Protein AF-A0A967JG02-F1 (afdb_monomer_lite)

Foldseek 3Di:
DADADDADVCLQVLLVVLVVCVVVVHDDDDDYPDDLVCHCPPYDPCVSNVSNSVSCVVRDDDDDPPPVDPPLCPLVVPQPPDDPDPDPVVVVSVVVSQVVNADDDKDAQAWDADPNDTQGFRIDHVPDTHHDPCSQPVDPDDPVSVPD

Radius of gyration: 21.42 Å; chains: 1; bounding box: 44×33×49 Å

Sequence (148 aa):
DEFFVSDIGDAMILANLLEGLFEAGVTLVATSNTRPDELYAGGLQRDRFLPAIELIKAHTEVLNVDGGEDYRLRFLDRAEIYHHPLDDGAEETLASTFDGVVTGPVARGTEIVVLNRPIPARRAAQGVVWFDFVAVCDGPRSQADYIE

pLDDT: mean 85.28, std 11.46, range [50.94, 96.06]

Structure (mmCIF, N/CA/C/O backbone):
data_AF-A0A967JG02-F1
#
_entry.id   AF-A0A967JG02-F1
#
loop_
_atom_site.group_PDB
_atom_site.id
_atom_site.type_symbol
_atom_site.label_atom_id
_atom_site.label_alt_id
_atom_site.label_comp_id
_atom_site.label_asym_id
_atom_site.label_entity_id
_atom_site.label_seq_id
_atom_site.pdbx_PDB_ins_code
_atom_site.Cartn_x
_atom_site.Cartn_y
_atom_site.Cartn_z
_atom_site.occupancy
_atom_site.B_iso_or_equiv
_atom_site.auth_seq_id
_atom_site.auth_comp_id
_atom_site.auth_asym_id
_atom_site.auth_atom_id
_atom_site.pdbx_PDB_model_num
ATOM 1 N N . ASP A 1 1 ? 2.047 -7.888 -8.357 1.00 69.25 1 ASP A N 1
ATOM 2 C CA . ASP A 1 1 ? 0.977 -6.956 -7.970 1.00 69.25 1 ASP A CA 1
ATOM 3 C C . ASP A 1 1 ? 1.661 -5.685 -7.495 1.00 69.25 1 ASP A C 1
ATOM 5 O O . ASP A 1 1 ? 2.770 -5.813 -6.992 1.00 69.25 1 ASP A O 1
ATOM 9 N N . GLU A 1 2 ? 1.090 -4.511 -7.750 1.00 79.94 2 GLU A N 1
ATOM 10 C CA . GLU A 1 2 ? 1.667 -3.194 -7.412 1.00 79.94 2 GLU A CA 1
ATOM 11 C C . GLU A 1 2 ? 3.099 -2.971 -7.929 1.00 79.94 2 GLU A C 1
ATOM 13 O O . GLU A 1 2 ? 4.068 -2.827 -7.190 1.00 79.94 2 GLU A O 1
ATOM 18 N N . PHE A 1 3 ? 3.243 -2.935 -9.249 1.00 84.88 3 PHE A N 1
ATOM 19 C CA . PHE A 1 3 ? 4.505 -2.664 -9.921 1.00 84.88 3 PHE A CA 1
ATOM 20 C C . PHE A 1 3 ? 4.973 -1.232 -9.637 1.00 84.88 3 PHE A C 1
ATOM 22 O O . PHE A 1 3 ? 4.473 -0.265 -10.221 1.00 84.88 3 PHE A O 1
ATOM 29 N N . PHE A 1 4 ? 5.944 -1.115 -8.737 1.00 85.50 4 PHE A N 1
ATOM 30 C CA . PHE A 1 4 ? 6.513 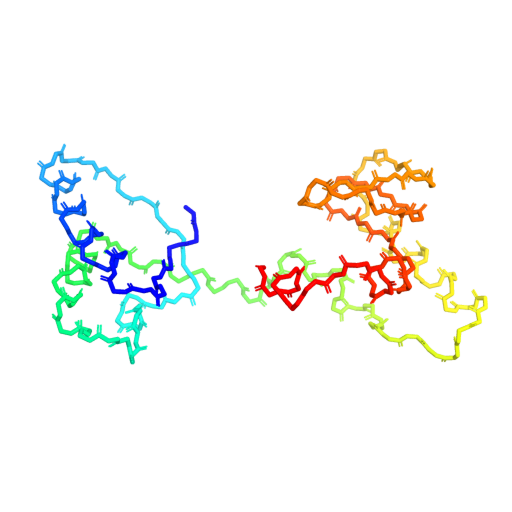0.133 -8.252 1.00 85.50 4 PHE A CA 1
ATOM 31 C C . PHE A 1 4 ? 8.028 -0.018 -8.078 1.00 85.50 4 PHE A C 1
ATOM 33 O O . PHE A 1 4 ? 8.516 -1.098 -7.756 1.00 85.50 4 PHE A O 1
ATOM 40 N N . VAL A 1 5 ? 8.776 1.061 -8.324 1.00 83.81 5 VAL A N 1
ATOM 41 C CA . VAL A 1 5 ? 10.244 1.080 -8.238 1.00 83.81 5 VAL A CA 1
ATOM 42 C C . VAL A 1 5 ? 10.666 2.323 -7.463 1.00 83.81 5 VAL A C 1
ATOM 44 O O . VAL A 1 5 ? 10.423 3.443 -7.923 1.00 83.81 5 VAL A O 1
ATOM 47 N N . SER A 1 6 ? 11.295 2.130 -6.302 1.00 81.44 6 SER A N 1
ATOM 48 C CA . SER A 1 6 ? 11.706 3.205 -5.385 1.00 81.44 6 SER A CA 1
ATOM 49 C C . SER A 1 6 ? 13.218 3.378 -5.258 1.00 81.44 6 SER A C 1
ATOM 51 O O . SER A 1 6 ? 13.665 4.482 -4.938 1.00 81.44 6 SER A O 1
ATOM 53 N N . ASP A 1 7 ? 14.019 2.349 -5.551 1.00 83.19 7 ASP A N 1
ATOM 54 C CA . ASP A 1 7 ? 15.478 2.418 -5.463 1.00 83.19 7 ASP A CA 1
ATOM 55 C C . ASP A 1 7 ? 16.218 1.941 -6.725 1.00 83.19 7 ASP A C 1
ATOM 57 O O . ASP A 1 7 ? 15.660 1.361 -7.657 1.00 83.19 7 ASP A O 1
ATOM 61 N N . ILE A 1 8 ? 17.508 2.284 -6.777 1.00 75.69 8 ILE A N 1
ATOM 62 C CA . ILE A 1 8 ? 18.374 2.053 -7.939 1.00 75.69 8 ILE A CA 1
ATOM 63 C C . ILE A 1 8 ? 18.764 0.577 -8.112 1.00 75.69 8 ILE A C 1
ATOM 65 O O . ILE A 1 8 ? 19.008 0.136 -9.235 1.00 75.69 8 ILE A O 1
ATOM 69 N N . GLY A 1 9 ? 18.855 -0.181 -7.017 1.00 77.56 9 GLY A N 1
ATOM 70 C CA . GLY A 1 9 ? 19.168 -1.606 -7.049 1.00 77.56 9 GLY A CA 1
ATOM 71 C C . GLY A 1 9 ? 18.028 -2.387 -7.687 1.00 77.56 9 GLY A C 1
ATOM 72 O O . GLY A 1 9 ? 18.263 -3.148 -8.630 1.00 77.56 9 GLY A O 1
ATOM 73 N N . ASP A 1 10 ? 16.802 -2.100 -7.253 1.00 75.50 10 ASP A N 1
ATOM 74 C CA . ASP A 1 10 ? 15.576 -2.650 -7.828 1.00 75.50 10 ASP A CA 1
ATOM 75 C C . ASP A 1 10 ? 15.484 -2.345 -9.321 1.00 75.50 10 ASP A C 1
ATOM 77 O O . ASP A 1 10 ? 15.312 -3.251 -10.137 1.00 75.50 10 ASP A O 1
ATOM 81 N N . ALA A 1 11 ? 15.708 -1.085 -9.703 1.00 76.31 11 ALA A N 1
ATOM 82 C CA . ALA A 1 11 ? 15.690 -0.655 -11.096 1.00 76.31 11 ALA A CA 1
ATOM 83 C C . ALA A 1 11 ? 16.651 -1.470 -11.987 1.00 76.31 11 ALA A C 1
ATOM 85 O O . ALA A 1 11 ? 16.298 -1.865 -13.101 1.00 76.31 11 ALA A O 1
ATOM 86 N N . MET A 1 12 ? 17.865 -1.748 -11.499 1.00 78.12 12 MET A N 1
ATOM 87 C CA . MET A 1 12 ? 18.872 -2.4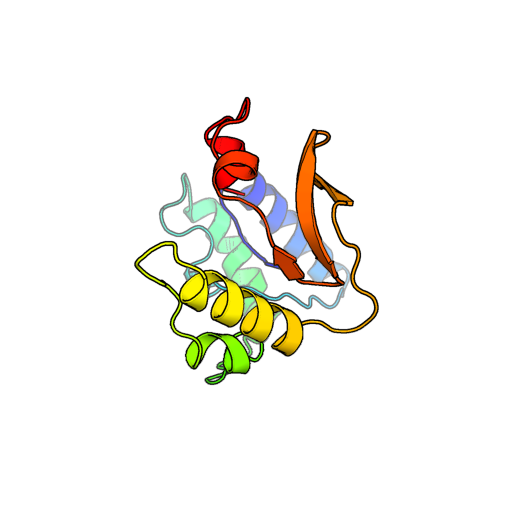98 -12.256 1.00 78.12 12 MET A CA 1
ATOM 88 C C . MET A 1 12 ? 18.556 -3.995 -12.363 1.00 78.12 12 MET A C 1
ATOM 90 O O . MET A 1 12 ? 18.810 -4.596 -13.407 1.00 78.12 12 MET A O 1
ATOM 94 N N . ILE A 1 13 ? 18.014 -4.610 -11.309 1.00 86.31 13 ILE A N 1
ATOM 95 C CA . ILE A 1 13 ? 17.616 -6.028 -11.329 1.00 86.31 13 ILE A CA 1
ATOM 96 C C . ILE A 1 13 ? 16.425 -6.227 -12.267 1.00 86.31 13 ILE A C 1
ATOM 98 O O . ILE A 1 13 ? 16.388 -7.181 -13.047 1.00 86.31 13 ILE A O 1
ATOM 102 N N . LEU A 1 14 ? 15.471 -5.304 -12.210 1.00 86.00 14 LEU A N 1
ATOM 103 C CA . LEU A 1 14 ? 14.204 -5.394 -12.913 1.00 86.00 14 LEU A CA 1
ATOM 104 C C . LEU A 1 14 ? 14.378 -5.360 -14.438 1.00 86.00 14 LEU A C 1
ATOM 106 O O . LEU A 1 14 ? 13.692 -6.102 -15.133 1.00 86.00 14 LEU A O 1
ATOM 110 N N . ALA A 1 15 ? 15.337 -4.587 -14.958 1.00 83.94 15 ALA A N 1
ATOM 111 C CA . ALA A 1 15 ? 15.657 -4.574 -16.389 1.00 83.94 15 ALA A CA 1
ATOM 112 C C . ALA A 1 15 ? 16.046 -5.970 -16.911 1.00 83.94 15 ALA A C 1
ATOM 114 O O . ALA A 1 15 ? 15.427 -6.478 -17.844 1.00 83.94 15 ALA A O 1
ATOM 115 N N . ASN A 1 16 ? 17.020 -6.611 -16.257 1.00 88.00 16 ASN A N 1
ATOM 116 C CA . ASN A 1 16 ? 17.515 -7.935 -16.649 1.00 88.00 16 ASN A CA 1
ATOM 117 C C . ASN A 1 16 ? 16.451 -9.022 -16.450 1.00 88.00 16 ASN A C 1
ATOM 119 O O . ASN A 1 16 ? 16.365 -9.972 -17.225 1.00 88.00 16 ASN A O 1
ATOM 123 N N . LEU A 1 17 ? 15.639 -8.894 -15.397 1.00 91.38 17 LEU A N 1
ATOM 124 C CA . LEU A 1 17 ? 14.535 -9.813 -15.144 1.00 91.38 17 LEU A CA 1
ATOM 125 C C . LEU A 1 17 ? 13.498 -9.744 -16.269 1.00 91.38 17 LEU A C 1
ATOM 127 O O . LEU A 1 17 ? 13.106 -10.780 -16.793 1.00 91.38 17 LEU A O 1
ATOM 131 N N . LEU A 1 18 ? 13.060 -8.539 -16.638 1.00 92.31 18 LEU A N 1
ATOM 132 C CA . LEU A 1 18 ? 12.070 -8.342 -17.695 1.00 92.31 18 LEU A CA 1
ATOM 133 C C . LEU A 1 18 ? 12.574 -8.861 -19.039 1.00 92.31 18 LEU A C 1
ATOM 135 O O . LEU A 1 18 ? 11.837 -9.568 -19.720 1.00 92.31 18 LEU A O 1
ATOM 139 N N . GLU A 1 19 ? 13.828 -8.570 -19.384 1.00 90.69 19 GLU A N 1
ATOM 140 C CA . GLU A 1 19 ? 14.470 -9.101 -20.588 1.00 90.69 19 GLU A CA 1
ATOM 141 C C . GLU A 1 19 ? 14.403 -10.634 -20.612 1.00 90.69 19 GLU A C 1
ATOM 143 O O . GLU A 1 19 ? 13.810 -11.207 -21.524 1.00 90.69 19 GLU A O 1
ATOM 148 N N . GLY A 1 20 ? 14.883 -11.301 -19.556 1.00 93.69 20 GLY A N 1
ATOM 149 C CA . GLY A 1 20 ? 14.864 -12.763 -19.478 1.00 93.69 20 GLY A CA 1
ATOM 150 C C . GLY A 1 20 ? 13.454 -13.370 -19.487 1.00 93.69 20 GLY A C 1
ATOM 151 O O . GLY A 1 20 ? 13.241 -14.437 -20.062 1.00 93.69 20 GLY A O 1
ATOM 152 N N . LEU A 1 21 ? 12.468 -12.698 -18.883 1.00 94.31 21 LEU A N 1
ATOM 153 C CA . LEU A 1 21 ? 11.069 -13.139 -18.911 1.00 94.31 21 LEU A CA 1
ATOM 154 C C . LEU A 1 21 ? 10.483 -13.061 -20.325 1.00 94.31 21 LEU A C 1
ATOM 156 O O . LEU A 1 21 ? 9.842 -14.015 -20.774 1.00 94.31 21 LEU A O 1
ATOM 160 N N . PHE A 1 22 ? 10.714 -11.955 -21.035 1.00 93.50 22 PHE A N 1
ATOM 161 C CA . PHE A 1 22 ? 10.219 -11.781 -22.398 1.00 93.50 22 PHE A CA 1
ATOM 162 C C . PHE A 1 22 ? 10.935 -12.703 -23.389 1.00 93.50 22 PHE A C 1
ATOM 164 O O . PHE A 1 22 ? 10.270 -13.310 -24.230 1.00 93.50 22 PHE A O 1
ATOM 171 N N . GLU A 1 23 ? 12.248 -12.904 -23.245 1.00 93.44 23 GLU A N 1
ATOM 172 C CA . GLU A 1 23 ? 13.011 -13.891 -24.023 1.00 93.44 23 GLU A CA 1
ATOM 173 C C . GLU A 1 23 ? 12.491 -15.320 -23.820 1.00 93.44 23 GLU A C 1
ATOM 175 O O . GLU A 1 23 ? 12.416 -16.103 -24.769 1.00 93.44 23 GLU A O 1
ATOM 180 N N . ALA A 1 24 ? 12.076 -15.658 -22.598 1.00 95.62 24 ALA A N 1
ATOM 181 C CA . ALA A 1 24 ? 11.486 -16.954 -22.274 1.00 95.62 24 ALA A CA 1
ATOM 182 C C . ALA A 1 24 ? 10.014 -17.098 -22.718 1.00 95.62 24 ALA A C 1
ATOM 184 O O . ALA A 1 24 ? 9.413 -18.153 -22.502 1.00 95.62 24 ALA A O 1
ATOM 185 N N . GLY A 1 25 ? 9.414 -16.068 -23.329 1.00 93.62 25 GLY A N 1
ATOM 186 C CA . GLY A 1 25 ? 8.015 -16.076 -23.763 1.00 93.62 25 GLY A CA 1
ATOM 187 C C . GLY A 1 25 ? 7.006 -16.036 -22.610 1.00 93.62 25 GLY A C 1
ATOM 188 O O . GLY A 1 25 ? 5.864 -16.472 -22.771 1.00 93.62 25 GLY A O 1
ATOM 189 N N . VAL A 1 26 ? 7.411 -15.545 -21.435 1.00 95.69 26 VAL A N 1
ATOM 190 C CA . VAL A 1 26 ? 6.529 -15.420 -20.270 1.00 95.69 26 VAL A CA 1
ATOM 191 C C . VAL A 1 26 ? 5.537 -14.278 -20.485 1.00 95.69 26 VAL A C 1
ATOM 193 O O . VAL A 1 26 ? 5.900 -13.177 -20.893 1.00 95.69 26 VAL A O 1
ATOM 196 N N . THR A 1 27 ? 4.264 -14.527 -20.173 1.00 93.06 27 THR A N 1
ATOM 197 C CA . THR A 1 27 ? 3.232 -13.483 -20.168 1.00 93.06 27 THR A CA 1
ATOM 198 C C . THR A 1 27 ? 3.302 -12.686 -18.869 1.00 93.06 27 THR A C 1
ATOM 200 O O . THR A 1 27 ? 3.115 -13.243 -17.788 1.00 93.06 27 THR A O 1
ATOM 203 N N . LEU A 1 28 ? 3.541 -11.380 -18.979 1.00 91.44 28 LEU A N 1
ATOM 204 C CA . LEU A 1 28 ? 3.526 -10.459 -17.848 1.00 91.44 28 LEU A CA 1
ATOM 205 C C . LEU A 1 28 ? 2.132 -9.843 -17.684 1.00 91.44 28 LEU A C 1
ATOM 207 O O . LEU A 1 28 ? 1.612 -9.219 -18.604 1.00 91.44 28 LEU A O 1
ATOM 211 N N . VAL A 1 29 ? 1.561 -9.973 -16.487 1.00 92.81 29 VAL A N 1
ATOM 212 C CA . VAL A 1 29 ? 0.384 -9.213 -16.052 1.00 92.81 29 VAL A CA 1
ATOM 213 C C . VAL A 1 29 ? 0.763 -8.469 -14.781 1.00 92.81 29 VAL A C 1
ATOM 215 O O . VAL A 1 29 ? 1.188 -9.084 -13.802 1.00 92.81 29 VAL A O 1
ATOM 218 N N . ALA A 1 30 ? 0.630 -7.146 -14.803 1.00 90.69 30 ALA A N 1
ATOM 219 C CA . ALA A 1 30 ? 0.986 -6.282 -13.690 1.00 90.69 30 ALA A CA 1
ATOM 220 C C . ALA A 1 30 ? -0.053 -5.173 -13.509 1.00 90.69 30 ALA A C 1
ATOM 222 O O . ALA A 1 30 ? -0.642 -4.683 -14.469 1.00 90.69 30 ALA A O 1
ATOM 223 N N . THR A 1 31 ? -0.250 -4.780 -12.260 1.00 89.94 31 THR A N 1
ATOM 224 C CA . THR A 1 31 ? -1.034 -3.619 -11.834 1.00 89.94 31 THR A CA 1
ATOM 225 C C . THR A 1 31 ? -0.050 -2.539 -11.393 1.00 89.94 31 THR A C 1
ATOM 227 O O . THR A 1 31 ? 0.993 -2.858 -10.829 1.00 89.94 31 THR A O 1
ATOM 230 N N . SER A 1 32 ? -0.329 -1.267 -11.662 1.00 89.56 32 SER A N 1
ATOM 231 C CA . SER A 1 32 ? 0.493 -0.156 -11.174 1.00 89.56 32 SER A CA 1
ATOM 232 C C . SER A 1 32 ? -0.357 1.095 -11.022 1.00 89.56 32 SER A C 1
ATOM 234 O O . SER A 1 32 ? -1.240 1.347 -11.838 1.00 89.56 32 SER A O 1
ATOM 236 N N . ASN A 1 33 ? -0.041 1.897 -10.007 1.00 87.25 33 ASN A N 1
ATOM 237 C CA . ASN A 1 33 ? -0.597 3.239 -9.830 1.00 87.25 33 ASN A CA 1
ATOM 238 C C . ASN A 1 33 ? 0.208 4.304 -10.594 1.00 87.25 33 ASN A C 1
ATOM 240 O O . ASN A 1 33 ? -0.094 5.492 -10.516 1.00 87.25 33 ASN A O 1
ATOM 244 N N . THR A 1 34 ? 1.266 3.903 -11.301 1.00 88.56 34 THR A N 1
ATOM 245 C CA . THR A 1 34 ? 2.180 4.801 -12.002 1.00 88.56 34 THR A CA 1
ATOM 246 C C . THR A 1 34 ? 2.271 4.397 -13.465 1.00 88.56 34 THR A C 1
ATOM 248 O O . THR A 1 34 ? 2.384 3.220 -13.807 1.00 88.56 34 THR A O 1
ATOM 251 N N . ARG A 1 35 ? 2.233 5.386 -14.360 1.00 90.56 35 ARG A N 1
ATOM 252 C CA . ARG A 1 35 ? 2.418 5.132 -15.792 1.00 90.56 35 ARG A CA 1
ATOM 253 C C . ARG A 1 35 ? 3.834 4.607 -16.047 1.00 90.56 35 ARG A C 1
ATOM 255 O O . ARG A 1 35 ? 4.757 5.068 -15.380 1.00 90.56 35 ARG A O 1
ATOM 262 N N . PRO A 1 36 ? 4.058 3.744 -17.057 1.00 91.88 36 PRO A N 1
ATOM 263 C CA . PRO A 1 36 ? 5.395 3.225 -17.348 1.00 91.88 36 PRO A CA 1
ATOM 264 C C . PRO A 1 36 ? 6.476 4.308 -17.484 1.00 91.88 36 PRO A C 1
ATOM 266 O O . PRO A 1 36 ? 7.544 4.186 -16.893 1.00 91.88 36 PRO A O 1
ATOM 269 N N . ASP A 1 37 ? 6.179 5.411 -18.182 1.00 92.19 37 ASP A N 1
ATOM 270 C CA . ASP A 1 37 ? 7.125 6.524 -18.370 1.00 92.19 37 ASP A CA 1
ATOM 271 C C . ASP A 1 37 ? 7.449 7.289 -17.068 1.00 92.19 37 ASP A C 1
ATOM 273 O O . ASP A 1 37 ? 8.461 7.989 -16.989 1.00 92.19 37 ASP A O 1
ATOM 277 N N . GLU A 1 38 ? 6.608 7.154 -16.042 1.00 91.94 38 GLU A N 1
ATOM 278 C CA . GLU A 1 38 ? 6.741 7.808 -14.735 1.00 91.94 38 GLU A CA 1
ATOM 279 C C . GLU A 1 38 ? 7.353 6.883 -13.671 1.00 91.94 38 GLU A C 1
ATOM 281 O O . GLU A 1 38 ? 7.766 7.354 -12.610 1.00 91.94 38 GLU A O 1
ATOM 286 N N . LEU A 1 39 ? 7.487 5.581 -13.952 1.00 90.38 39 LEU A N 1
ATOM 287 C CA . LEU A 1 39 ? 8.133 4.631 -13.045 1.00 90.38 39 LEU A CA 1
ATOM 288 C C . LEU A 1 39 ? 9.550 5.096 -12.735 1.00 90.38 39 LEU A C 1
ATOM 290 O O . LEU A 1 39 ? 10.313 5.303 -13.672 1.00 90.38 39 LEU A O 1
ATOM 294 N N . TYR A 1 40 ? 9.914 5.229 -11.455 1.00 90.19 40 TYR A N 1
ATOM 295 C CA . TYR A 1 40 ? 11.223 5.705 -10.981 1.00 90.19 40 TYR A CA 1
ATOM 296 C C . TYR A 1 40 ? 11.589 7.146 -11.413 1.00 90.19 40 TYR A C 1
ATOM 298 O O . TYR A 1 40 ? 12.766 7.488 -11.596 1.00 90.19 40 TYR A O 1
ATOM 306 N N . ALA A 1 41 ? 10.593 8.001 -11.676 1.00 89.31 41 ALA A N 1
ATOM 307 C CA . ALA A 1 41 ? 10.825 9.398 -12.042 1.00 89.31 41 ALA A CA 1
ATOM 308 C C . ALA A 1 41 ? 11.640 10.134 -10.961 1.00 89.31 41 ALA A C 1
ATOM 310 O O . ALA A 1 41 ? 11.389 9.993 -9.769 1.00 89.31 41 ALA A O 1
ATOM 311 N N . GLY A 1 42 ? 12.653 10.903 -11.378 1.00 86.50 42 GLY A N 1
ATOM 312 C CA . GLY A 1 42 ? 13.563 11.599 -10.454 1.00 86.50 42 GLY A CA 1
ATOM 313 C C . GLY A 1 42 ? 14.527 10.691 -9.674 1.00 86.50 42 GLY A C 1
ATOM 314 O O . GLY A 1 42 ? 15.324 11.197 -8.887 1.00 86.50 42 GLY A O 1
ATOM 315 N N . GLY A 1 43 ? 14.487 9.375 -9.905 1.00 85.94 43 GLY A N 1
ATOM 316 C CA . GLY A 1 43 ? 15.372 8.408 -9.269 1.00 85.94 43 GLY A CA 1
ATOM 317 C C . GLY A 1 43 ? 16.846 8.584 -9.647 1.00 85.94 43 GLY A C 1
ATOM 318 O O . GLY A 1 43 ? 17.199 9.070 -10.729 1.00 85.94 43 GLY A O 1
ATOM 319 N N . LEU A 1 44 ? 17.732 8.168 -8.742 1.00 89.19 44 LEU A N 1
ATOM 320 C CA . LEU A 1 44 ? 19.177 8.221 -8.945 1.00 89.19 44 LEU A CA 1
ATOM 321 C C . LEU A 1 44 ? 19.572 7.351 -10.152 1.00 89.19 44 LEU A C 1
ATOM 323 O O . LEU A 1 44 ? 19.226 6.180 -10.217 1.00 89.19 44 LEU A O 1
ATOM 327 N N . GLN A 1 45 ? 20.319 7.913 -11.109 1.00 87.81 45 GLN A N 1
ATOM 328 C CA . GLN A 1 45 ? 20.721 7.226 -12.353 1.00 87.81 45 GLN A CA 1
ATOM 329 C C . GLN A 1 45 ? 19.549 6.619 -13.152 1.00 87.81 45 GLN A C 1
ATOM 331 O O . GLN A 1 45 ? 19.709 5.572 -13.781 1.00 87.81 45 GLN A O 1
ATOM 336 N N . ARG A 1 46 ? 18.394 7.299 -13.178 1.00 89.44 46 ARG A N 1
ATOM 337 C CA . ARG A 1 46 ? 17.208 6.939 -13.979 1.00 89.44 46 ARG A CA 1
ATOM 338 C C . ARG A 1 46 ? 17.517 6.467 -15.404 1.00 89.44 46 ARG A C 1
ATOM 340 O O . ARG A 1 46 ? 16.849 5.559 -15.883 1.00 89.44 46 ARG A O 1
ATOM 347 N N . ASP A 1 47 ? 18.526 7.030 -16.062 1.00 89.38 47 ASP A N 1
ATOM 348 C CA . ASP A 1 47 ? 18.926 6.636 -17.420 1.00 89.38 47 ASP A CA 1
ATOM 349 C C . ASP A 1 47 ? 19.207 5.132 -17.556 1.00 89.38 47 ASP A C 1
ATOM 351 O O . ASP A 1 47 ? 18.948 4.542 -18.601 1.00 89.38 47 ASP A O 1
ATOM 355 N N . ARG A 1 48 ? 19.682 4.484 -16.484 1.00 86.69 48 ARG A N 1
ATOM 356 C CA . ARG A 1 48 ? 19.908 3.031 -16.443 1.00 86.69 48 ARG A CA 1
ATOM 357 C C . ARG A 1 48 ? 18.621 2.215 -16.376 1.00 86.69 48 ARG A C 1
ATOM 359 O O . ARG A 1 48 ? 18.646 1.035 -16.700 1.00 86.69 48 ARG A O 1
ATOM 366 N N . PHE A 1 49 ? 17.520 2.832 -15.957 1.00 90.00 49 PHE A N 1
ATOM 367 C CA . PHE A 1 49 ? 16.202 2.214 -15.870 1.00 90.00 49 PHE A CA 1
ATOM 368 C C . PHE A 1 49 ? 15.363 2.402 -17.141 1.00 90.00 49 PHE A C 1
ATOM 370 O O . PHE A 1 49 ? 14.433 1.637 -17.383 1.00 90.00 49 PHE A O 1
ATOM 377 N N . LEU A 1 50 ? 15.705 3.376 -17.993 1.00 90.88 50 LEU A N 1
ATOM 378 C CA . LEU A 1 50 ? 15.005 3.606 -19.261 1.00 90.88 50 LEU A CA 1
ATOM 379 C C . LEU A 1 50 ? 14.884 2.345 -20.142 1.00 90.88 50 LEU A C 1
ATOM 381 O O . LEU A 1 50 ? 13.802 2.136 -20.684 1.00 90.88 50 LEU A O 1
ATOM 385 N N . PRO A 1 51 ? 15.896 1.456 -20.247 1.00 90.06 51 PRO A N 1
ATOM 386 C CA . PRO A 1 51 ? 15.745 0.207 -20.995 1.00 90.06 51 PRO A CA 1
ATOM 387 C C . PRO A 1 51 ? 14.621 -0.695 -20.465 1.00 90.06 51 PRO A C 1
ATOM 389 O O . PRO A 1 51 ? 13.895 -1.286 -21.257 1.00 90.06 51 PRO A O 1
ATOM 392 N N . ALA A 1 52 ? 14.427 -0.763 -19.143 1.00 91.00 52 ALA A N 1
ATOM 393 C CA . ALA A 1 52 ? 13.335 -1.532 -18.545 1.00 91.00 52 ALA A CA 1
ATOM 394 C C . ALA A 1 52 ? 11.965 -0.945 -18.910 1.00 91.00 52 ALA A C 1
ATOM 396 O O . ALA A 1 52 ? 11.044 -1.686 -19.240 1.00 91.00 52 ALA A O 1
ATOM 397 N N . ILE A 1 53 ? 11.841 0.387 -18.895 1.00 92.94 53 ILE A N 1
ATOM 398 C CA . ILE A 1 53 ? 10.618 1.088 -19.314 1.00 92.94 53 ILE A CA 1
ATOM 399 C C . ILE A 1 53 ? 10.297 0.779 -20.780 1.00 92.94 53 ILE A 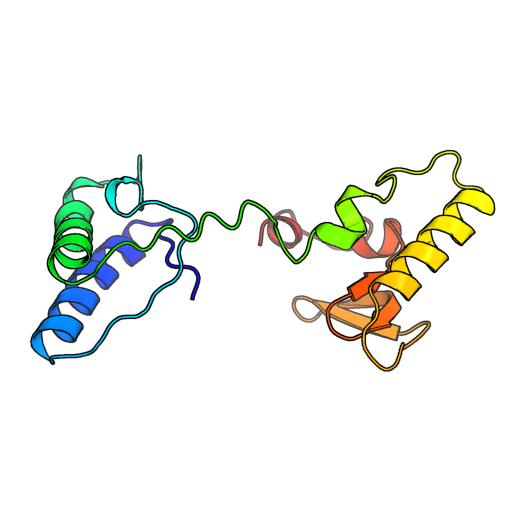C 1
ATOM 401 O O . ILE A 1 53 ? 9.147 0.490 -21.111 1.00 92.94 53 ILE A O 1
ATOM 405 N N . GLU A 1 54 ? 11.306 0.785 -21.650 1.00 93.00 54 GLU A N 1
ATOM 406 C CA . GLU A 1 54 ? 11.120 0.458 -23.064 1.00 93.00 54 GLU A CA 1
ATOM 407 C C . GLU A 1 54 ? 10.731 -1.011 -23.273 1.00 93.00 54 GLU A C 1
ATOM 409 O O . GLU A 1 54 ? 9.832 -1.282 -24.066 1.00 93.00 54 GLU A O 1
ATOM 414 N N . LEU A 1 55 ? 11.303 -1.950 -22.511 1.00 92.44 55 LEU A N 1
ATOM 415 C CA . LEU A 1 55 ? 10.876 -3.355 -22.526 1.00 92.44 55 LEU A CA 1
ATOM 416 C C . LEU A 1 55 ? 9.408 -3.507 -22.108 1.00 92.44 55 LEU A C 1
ATOM 418 O O . LEU A 1 55 ? 8.643 -4.195 -22.783 1.00 92.44 55 LEU A O 1
ATOM 422 N N . ILE A 1 56 ? 8.984 -2.829 -21.036 1.00 93.44 56 ILE A N 1
ATOM 423 C CA . ILE A 1 56 ? 7.580 -2.836 -20.597 1.00 93.44 56 ILE A CA 1
ATOM 424 C C . ILE A 1 56 ? 6.681 -2.326 -21.724 1.00 93.44 56 ILE A C 1
ATOM 426 O O . ILE A 1 56 ? 5.716 -2.992 -22.086 1.00 93.44 56 ILE A O 1
ATOM 430 N N . LYS A 1 57 ? 7.002 -1.176 -22.321 1.00 93.62 57 LYS A N 1
ATOM 431 C CA . LYS A 1 57 ? 6.193 -0.569 -23.391 1.00 93.62 57 LYS A CA 1
ATOM 432 C C . LYS A 1 57 ? 6.174 -1.395 -24.676 1.00 93.62 57 LYS A C 1
ATOM 434 O O . LYS A 1 57 ? 5.176 -1.375 -25.386 1.00 93.62 57 LYS A O 1
ATOM 439 N N . ALA A 1 58 ? 7.258 -2.105 -24.981 1.00 94.00 58 ALA A N 1
ATOM 440 C CA . ALA A 1 58 ? 7.350 -2.952 -26.165 1.00 94.00 58 ALA A CA 1
ATOM 441 C C . ALA A 1 58 ? 6.543 -4.252 -26.031 1.00 94.00 58 ALA A C 1
ATOM 443 O O . ALA A 1 58 ? 6.010 -4.743 -27.025 1.00 94.00 58 ALA A O 1
ATOM 444 N N . HIS A 1 59 ? 6.460 -4.811 -24.820 1.00 94.12 59 HIS A N 1
ATOM 445 C CA . HIS A 1 59 ? 5.902 -6.146 -24.590 1.00 94.12 59 HIS A CA 1
ATOM 446 C C . HIS A 1 59 ? 4.565 -6.158 -23.838 1.00 94.12 59 HIS A C 1
ATOM 448 O O . HIS A 1 59 ? 3.975 -7.227 -23.679 1.00 94.12 59 HIS A O 1
ATOM 454 N N . THR A 1 60 ? 4.067 -5.005 -23.384 1.00 93.81 60 THR A N 1
ATOM 455 C CA . THR A 1 60 ? 2.798 -4.905 -22.650 1.00 93.81 60 THR A CA 1
ATOM 456 C C . THR A 1 60 ? 1.851 -3.883 -23.269 1.00 93.81 60 THR A C 1
ATOM 458 O O . THR A 1 60 ? 2.266 -2.904 -23.887 1.00 93.81 60 THR A O 1
ATOM 461 N N . GLU A 1 61 ? 0.553 -4.110 -23.076 1.00 94.12 61 GLU A N 1
ATOM 462 C CA . GLU A 1 61 ? -0.497 -3.140 -23.370 1.00 94.12 61 GLU A CA 1
ATOM 463 C C . GLU A 1 61 ? -0.926 -2.443 -22.073 1.00 94.12 61 GLU A C 1
ATOM 465 O O . GLU A 1 61 ? -1.290 -3.096 -21.092 1.00 94.12 61 GLU A O 1
ATOM 470 N N . VAL A 1 62 ? -0.888 -1.108 -22.059 1.00 90.94 62 VAL A N 1
ATOM 471 C CA . VAL A 1 62 ? -1.316 -0.321 -20.896 1.00 90.94 62 VAL A CA 1
ATOM 472 C C . VAL A 1 62 ? -2.830 -0.169 -20.921 1.00 90.94 62 VAL A C 1
ATOM 474 O O . VAL A 1 62 ? -3.377 0.639 -21.672 1.00 90.94 62 VAL A O 1
ATOM 477 N N . LEU A 1 63 ? -3.504 -0.918 -20.055 1.00 89.94 63 LEU A N 1
ATOM 478 C CA . LEU A 1 63 ? -4.931 -0.770 -19.806 1.00 89.94 63 LEU A CA 1
ATOM 479 C C . LEU A 1 63 ? -5.139 0.185 -18.633 1.00 89.94 63 LEU A C 1
ATOM 481 O O . LEU A 1 63 ? -4.836 -0.148 -17.488 1.00 89.94 63 LEU A O 1
ATOM 485 N N . ASN A 1 64 ? -5.654 1.383 -18.920 1.00 85.25 64 ASN A N 1
ATOM 486 C CA . ASN A 1 64 ? -6.037 2.306 -17.860 1.00 85.25 64 ASN A CA 1
ATOM 487 C C . ASN A 1 64 ? -7.310 1.792 -17.184 1.00 85.25 64 ASN A C 1
ATOM 489 O O . ASN A 1 64 ? -8.386 1.784 -17.787 1.00 85.25 64 ASN A O 1
ATOM 493 N N . VAL A 1 65 ? -7.183 1.379 -15.929 1.00 76.00 65 VAL A N 1
ATOM 494 C CA . VAL A 1 65 ? -8.321 1.042 -15.079 1.00 76.00 65 VAL A CA 1
ATOM 495 C C . VAL A 1 65 ? -8.817 2.349 -14.464 1.00 76.00 65 VAL A C 1
ATOM 497 O O . VAL A 1 65 ? -8.646 2.595 -13.275 1.00 76.00 65 VAL A O 1
ATOM 500 N N . ASP A 1 66 ? -9.404 3.216 -15.296 1.00 64.44 66 ASP A N 1
ATOM 501 C CA . ASP A 1 66 ? -10.125 4.406 -14.834 1.00 64.44 66 ASP A CA 1
ATOM 502 C C . ASP A 1 66 ? -11.471 3.948 -14.259 1.00 64.44 66 ASP A C 1
ATOM 504 O O . ASP A 1 66 ? -12.543 4.060 -14.860 1.00 64.44 66 ASP A O 1
ATOM 508 N N . GLY A 1 67 ? -11.388 3.286 -13.108 1.00 54.72 67 GLY A N 1
ATOM 509 C CA . GLY A 1 67 ? -12.529 3.013 -12.264 1.00 54.72 67 GLY A CA 1
ATOM 510 C C . GLY A 1 67 ? -12.939 4.328 -11.631 1.00 54.72 67 GLY A C 1
ATOM 511 O O . GLY A 1 67 ? -12.617 4.565 -10.475 1.00 54.72 67 GLY A O 1
ATOM 512 N N . GLY A 1 68 ? -13.660 5.176 -12.373 1.00 59.00 68 GLY A N 1
ATOM 513 C CA . GLY A 1 68 ? -14.252 6.409 -11.837 1.00 59.00 68 GLY A CA 1
ATOM 514 C C . GLY A 1 68 ? -15.114 6.181 -10.583 1.00 59.00 68 GLY A C 1
ATOM 515 O O . GLY A 1 68 ? -15.476 7.137 -9.905 1.00 59.00 68 GLY A O 1
ATOM 516 N N . GLU A 1 69 ? -15.415 4.920 -10.258 1.00 51.97 69 GLU A N 1
ATOM 517 C CA . GLU A 1 69 ? -15.839 4.474 -8.939 1.00 51.97 69 GLU A CA 1
ATOM 518 C C . GLU A 1 69 ? -14.762 3.591 -8.294 1.00 51.97 69 GLU A C 1
ATOM 520 O O . GLU A 1 69 ? -14.536 2.450 -8.710 1.00 51.97 69 GLU A O 1
ATOM 525 N N . ASP A 1 70 ? -14.145 4.084 -7.222 1.00 56.28 70 ASP A N 1
ATOM 526 C CA . ASP A 1 70 ? -13.431 3.217 -6.295 1.00 56.28 70 ASP A CA 1
ATOM 527 C C . ASP A 1 70 ? -14.472 2.372 -5.539 1.00 56.28 70 ASP A C 1
ATOM 529 O O . ASP A 1 70 ? -15.240 2.850 -4.698 1.00 56.28 70 ASP A O 1
ATOM 533 N N . TYR A 1 71 ? -14.531 1.082 -5.869 1.00 53.44 71 TYR A N 1
ATOM 534 C CA . TYR A 1 71 ? -15.466 0.140 -5.256 1.00 53.44 71 TYR A CA 1
ATOM 535 C C . TYR A 1 71 ? -15.230 -0.050 -3.749 1.00 53.44 71 TYR A C 1
ATOM 537 O O . TYR A 1 71 ? -16.145 -0.507 -3.064 1.00 53.44 71 TYR A O 1
ATOM 545 N N . ARG A 1 72 ? -14.054 0.320 -3.215 1.00 55.50 72 ARG A N 1
ATOM 546 C CA . ARG A 1 72 ? -13.809 0.358 -1.763 1.00 55.50 72 ARG A CA 1
ATOM 547 C C . ARG A 1 72 ? -14.505 1.553 -1.110 1.00 55.50 72 ARG A C 1
ATOM 549 O O . ARG A 1 72 ? -14.964 1.448 0.025 1.00 55.50 72 ARG A O 1
ATOM 556 N N . LEU A 1 73 ? -14.604 2.674 -1.825 1.00 50.94 73 LEU A N 1
ATOM 557 C CA . LEU A 1 73 ? -15.080 3.956 -1.303 1.00 50.94 73 LEU A CA 1
ATOM 558 C C . LEU A 1 73 ? -16.591 4.157 -1.404 1.00 50.94 73 LEU A C 1
ATOM 560 O O . LEU A 1 73 ? -17.115 5.014 -0.707 1.00 50.94 73 LEU A O 1
ATOM 564 N N . ARG A 1 74 ? -17.346 3.350 -2.160 1.00 54.53 74 ARG A N 1
ATOM 565 C CA . ARG A 1 74 ? -18.805 3.560 -2.306 1.00 54.53 74 ARG A CA 1
ATOM 566 C C . ARG A 1 74 ? -19.592 3.638 -0.988 1.00 54.53 74 ARG A C 1
ATOM 568 O O . ARG A 1 74 ? -20.655 4.260 -0.963 1.00 54.53 74 ARG A O 1
ATOM 575 N N . PHE A 1 75 ? -19.100 3.016 0.085 1.00 52.41 75 PHE A N 1
ATOM 576 C CA . PHE A 1 75 ? -19.704 3.125 1.417 1.00 52.41 75 PHE A CA 1
ATOM 577 C C . PHE A 1 75 ? -19.094 4.261 2.260 1.00 52.41 75 PHE A C 1
ATOM 579 O O . PHE A 1 75 ? -19.822 4.936 2.984 1.00 52.41 75 PHE A O 1
ATOM 586 N N . LEU A 1 76 ? -17.785 4.513 2.131 1.00 54.34 76 LEU A N 1
ATOM 587 C CA . LEU A 1 76 ? -17.059 5.536 2.897 1.00 54.34 76 LEU A CA 1
ATOM 588 C C . LEU A 1 76 ? -17.242 6.960 2.345 1.00 54.34 76 LEU A C 1
ATOM 590 O O . LEU A 1 76 ? -17.314 7.891 3.135 1.00 54.34 76 LEU A O 1
ATOM 594 N N . ASP A 1 77 ? -17.430 7.140 1.035 1.00 54.03 77 ASP A N 1
ATOM 595 C CA . ASP A 1 77 ? -17.676 8.446 0.392 1.00 54.03 77 ASP A CA 1
ATOM 596 C C . ASP A 1 77 ? -18.968 9.125 0.873 1.00 54.03 77 ASP A C 1
ATOM 598 O O . ASP A 1 77 ? -19.165 10.324 0.678 1.00 54.03 77 ASP A O 1
ATOM 602 N N . ARG A 1 78 ? -19.883 8.360 1.481 1.00 55.44 78 ARG A N 1
ATOM 603 C CA . ARG A 1 78 ? -21.139 8.870 2.055 1.00 55.44 78 ARG A CA 1
ATOM 604 C C . ARG A 1 78 ? -21.101 9.007 3.572 1.00 55.44 78 ARG A C 1
ATOM 606 O O . ARG A 1 78 ? -22.024 9.596 4.130 1.00 55.44 78 ARG A O 1
ATOM 613 N N . ALA A 1 79 ? -20.091 8.441 4.227 1.00 62.09 79 ALA A N 1
ATOM 614 C CA . ALA A 1 79 ? -19.938 8.531 5.667 1.00 62.09 79 ALA A CA 1
ATOM 615 C C . ALA A 1 79 ? -19.167 9.809 6.003 1.00 62.09 79 ALA A C 1
ATOM 617 O O . ALA A 1 79 ? -18.150 10.129 5.390 1.00 62.09 79 ALA A O 1
ATOM 618 N N . GLU A 1 80 ? -19.655 10.560 6.982 1.00 69.75 80 GLU A N 1
ATOM 619 C CA . GLU A 1 80 ? -18.891 11.666 7.541 1.00 69.75 80 GLU A CA 1
ATOM 620 C C . GLU A 1 80 ? -17.642 11.079 8.220 1.00 69.75 80 GLU A C 1
ATOM 622 O O . GLU A 1 80 ? -17.739 10.374 9.214 1.00 69.75 80 GLU A O 1
ATOM 627 N N . ILE A 1 81 ? -16.460 11.301 7.640 1.00 77.81 81 ILE A N 1
ATOM 628 C CA . ILE A 1 81 ? -15.201 10.649 8.056 1.00 77.81 81 ILE A CA 1
ATOM 629 C C . ILE A 1 81 ? -14.612 11.193 9.367 1.00 77.81 81 ILE A C 1
ATOM 631 O O . ILE A 1 81 ? -13.600 10.692 9.856 1.00 77.81 81 ILE A O 1
ATOM 635 N N . TYR A 1 82 ? -15.212 12.243 9.925 1.00 84.25 82 TYR A N 1
ATOM 636 C CA . TYR A 1 82 ? -14.763 12.888 11.149 1.00 84.25 82 TYR A CA 1
ATOM 637 C C . TYR A 1 82 ? -15.967 13.260 12.005 1.00 84.25 82 TYR A C 1
ATOM 639 O O . TYR A 1 82 ? -16.794 14.073 11.600 1.00 84.25 82 TYR A O 1
ATOM 647 N N . HIS A 1 83 ? -16.034 12.700 13.210 1.00 86.38 83 HIS A N 1
ATOM 648 C CA . HIS A 1 83 ? -17.103 12.982 14.158 1.00 86.38 83 HIS A CA 1
ATOM 649 C C . HIS A 1 83 ? -16.567 13.768 15.350 1.00 86.38 83 HIS A C 1
ATOM 651 O O . HIS A 1 83 ? -15.535 13.430 15.934 1.00 86.38 83 HIS A O 1
ATOM 657 N N . HIS A 1 84 ? -17.290 14.821 15.713 1.00 86.69 84 HIS A N 1
ATOM 658 C CA . HIS A 1 84 ? -17.032 15.621 16.898 1.00 86.69 84 HIS A CA 1
ATOM 659 C C . HIS A 1 84 ? -18.365 16.158 17.447 1.00 86.69 84 HIS A C 1
ATOM 661 O O . HIS A 1 84 ? -19.176 16.653 16.660 1.00 86.69 84 HIS A O 1
ATOM 667 N N . PRO A 1 85 ? -18.565 16.183 18.777 1.00 91.25 85 PRO A N 1
ATOM 668 C CA . PRO A 1 85 ? -17.626 15.766 19.825 1.00 91.25 85 PRO A CA 1
ATOM 669 C C . PRO A 1 85 ? -17.500 14.238 19.947 1.00 91.25 85 PRO A C 1
ATOM 671 O O . PRO A 1 85 ? -18.217 13.497 19.288 1.00 91.25 85 PRO A O 1
ATOM 674 N N . LEU A 1 86 ? -16.558 13.768 20.773 1.00 89.50 86 LEU A N 1
ATOM 675 C CA . LEU A 1 86 ? -16.413 12.347 21.129 1.00 89.50 86 LEU A CA 1
ATOM 676 C C . LEU A 1 86 ? -17.519 11.940 22.116 1.00 89.50 86 LEU A C 1
ATOM 678 O O . LEU A 1 86 ? -17.255 11.710 23.296 1.00 89.50 86 LEU A O 1
ATOM 682 N N . ASP A 1 87 ? -18.760 11.948 21.643 1.00 93.94 87 ASP A N 1
ATOM 683 C CA . ASP A 1 87 ? -19.950 11.589 22.406 1.00 93.94 87 ASP A CA 1
ATOM 684 C C . ASP A 1 87 ? -20.549 10.249 21.948 1.00 93.94 87 ASP A C 1
ATOM 686 O O . ASP A 1 87 ? -20.041 9.579 21.044 1.00 93.94 87 ASP A O 1
ATOM 690 N N . ASP A 1 88 ? -21.646 9.854 22.593 1.00 93.94 88 ASP A N 1
ATOM 691 C CA . ASP A 1 88 ? -22.354 8.613 22.275 1.00 93.94 88 ASP A CA 1
ATOM 692 C C . ASP A 1 88 ? -22.885 8.604 20.826 1.00 93.94 88 ASP A C 1
ATOM 694 O O . ASP A 1 88 ? -22.982 7.543 20.213 1.00 93.94 88 ASP A O 1
ATOM 698 N N . GLY A 1 89 ? -23.173 9.772 20.238 1.00 92.75 89 GLY A N 1
ATOM 699 C CA . GLY A 1 89 ? -23.624 9.881 18.849 1.00 92.75 89 GLY A CA 1
ATOM 700 C C . GLY A 1 89 ? -22.510 9.578 17.843 1.00 92.75 89 GLY A C 1
ATOM 701 O O . GLY A 1 89 ? -22.736 8.876 16.851 1.00 92.75 89 GLY A O 1
ATOM 702 N N . ALA A 1 90 ? -21.289 10.048 18.112 1.00 91.38 90 ALA A N 1
ATOM 703 C CA . ALA A 1 90 ? -20.108 9.685 17.329 1.00 91.38 90 ALA A CA 1
ATOM 704 C C . ALA A 1 90 ? -19.825 8.173 17.402 1.00 91.38 90 ALA A C 1
ATOM 706 O O . ALA A 1 90 ? -19.529 7.539 16.386 1.00 91.38 90 ALA A O 1
ATOM 707 N N . GLU A 1 91 ? -19.973 7.584 18.589 1.00 92.38 91 GLU A N 1
ATOM 708 C CA . GLU A 1 91 ? -19.796 6.149 18.825 1.00 92.38 91 GLU A CA 1
ATOM 709 C C . GLU A 1 91 ? -20.843 5.301 18.074 1.00 92.38 91 GLU A C 1
ATOM 711 O O . GLU A 1 91 ? -20.492 4.313 17.421 1.00 92.38 91 GLU A O 1
ATOM 716 N N . GLU A 1 92 ? -22.118 5.704 18.101 1.00 92.31 92 GLU A N 1
ATOM 717 C CA . GLU A 1 92 ? -23.193 5.056 17.338 1.00 92.31 92 GLU A CA 1
ATOM 718 C C . GLU A 1 92 ? -22.961 5.142 15.825 1.00 92.31 92 GLU A C 1
ATOM 720 O O . GLU A 1 92 ? -23.166 4.160 15.103 1.00 92.31 92 GLU A O 1
ATOM 725 N N . THR A 1 93 ? -22.484 6.289 15.338 1.00 90.00 93 THR A N 1
ATOM 726 C CA . THR A 1 93 ? -22.221 6.494 13.907 1.00 90.00 93 THR A CA 1
ATOM 727 C C . THR A 1 93 ? -21.050 5.638 13.421 1.00 90.00 93 THR A C 1
ATOM 729 O O . THR A 1 93 ? -21.155 4.982 12.379 1.00 90.00 93 THR A O 1
ATOM 732 N N . LEU A 1 94 ? -19.969 5.552 14.202 1.00 90.38 94 LEU A N 1
ATOM 733 C CA . LEU A 1 94 ? -18.847 4.646 13.936 1.00 90.38 94 LEU A CA 1
ATOM 734 C C . LEU A 1 94 ? -19.288 3.179 13.941 1.00 90.38 94 LEU A C 1
ATOM 736 O O . LEU A 1 94 ? -18.909 2.421 13.047 1.00 90.38 94 LEU A O 1
ATOM 740 N N . ALA A 1 95 ? -20.129 2.780 14.899 1.00 91.50 95 ALA A N 1
ATOM 741 C CA . ALA A 1 95 ? -20.659 1.421 14.961 1.00 91.50 95 ALA A CA 1
ATOM 742 C C . ALA A 1 95 ? -21.520 1.075 13.741 1.00 91.50 95 ALA A C 1
ATOM 744 O O . ALA A 1 95 ? -21.313 0.023 13.139 1.00 91.50 95 ALA A O 1
ATOM 745 N N . SER A 1 96 ? -22.423 1.974 13.342 1.00 90.00 96 SER A N 1
ATOM 746 C CA . SER A 1 96 ? -23.246 1.827 12.135 1.00 90.00 96 SER A CA 1
ATOM 747 C C . SER A 1 96 ? -22.389 1.718 10.869 1.00 90.00 96 SER A C 1
ATOM 749 O O . SER A 1 96 ? -22.616 0.851 10.024 1.00 90.00 96 SER A O 1
ATOM 751 N N . THR A 1 97 ? -21.352 2.553 10.763 1.00 88.56 97 THR A N 1
ATOM 752 C CA . THR A 1 97 ? -20.429 2.551 9.622 1.00 88.56 97 THR A CA 1
ATOM 753 C C . THR A 1 97 ? -19.646 1.245 9.550 1.00 88.56 97 THR A C 1
ATOM 755 O O . THR A 1 97 ? -19.585 0.632 8.487 1.00 88.56 97 THR A O 1
ATOM 758 N N . PHE A 1 98 ? -19.105 0.780 10.682 1.00 90.56 98 PHE A N 1
ATOM 759 C CA . PHE A 1 98 ? -18.416 -0.505 10.779 1.00 90.56 98 PHE A CA 1
ATOM 760 C C . PHE A 1 98 ? -19.337 -1.654 10.356 1.00 90.56 98 PHE A C 1
ATOM 762 O O . PHE A 1 98 ? -18.979 -2.447 9.490 1.00 90.56 98 PHE A O 1
ATOM 769 N N . ASP A 1 99 ? -20.547 -1.718 10.912 1.00 90.00 99 ASP A N 1
ATOM 770 C CA . ASP A 1 99 ? -21.498 -2.790 10.613 1.00 90.00 99 ASP A CA 1
ATOM 771 C C . ASP A 1 99 ? -21.953 -2.767 9.136 1.00 90.00 99 ASP A C 1
ATOM 773 O O . ASP A 1 99 ? -22.250 -3.818 8.569 1.00 90.00 99 ASP A O 1
ATOM 777 N N . GLY A 1 100 ? -21.945 -1.598 8.484 1.00 86.94 100 GLY A N 1
ATOM 778 C CA . GLY A 1 100 ? -22.261 -1.441 7.063 1.00 86.94 100 GLY A CA 1
ATOM 779 C C . GLY A 1 100 ? -21.184 -1.932 6.086 1.00 86.94 100 GLY A C 1
ATOM 780 O O . GLY A 1 100 ? -21.513 -2.275 4.950 1.00 86.94 100 GLY A O 1
ATOM 781 N N . VAL A 1 101 ? -19.918 -2.004 6.516 1.00 86.00 101 VAL A N 1
ATOM 782 C CA . VAL A 1 101 ? -18.790 -2.475 5.683 1.00 86.00 101 VAL A CA 1
ATOM 783 C C . VAL A 1 101 ? -18.334 -3.898 6.012 1.00 86.00 101 VAL A C 1
ATOM 785 O O . VAL A 1 101 ? -17.581 -4.500 5.248 1.00 86.00 101 VAL A O 1
ATOM 788 N N . VAL A 1 102 ? -18.772 -4.456 7.142 1.00 90.56 102 VAL A N 1
ATOM 789 C CA . VAL A 1 102 ? -18.420 -5.817 7.554 1.00 90.56 102 VAL A CA 1
ATOM 790 C C . VAL A 1 102 ? -18.984 -6.849 6.584 1.00 90.56 102 VAL A C 1
ATOM 792 O O . VAL A 1 102 ? -20.186 -6.924 6.330 1.00 90.56 102 VAL A O 1
ATOM 795 N N . THR A 1 103 ? -18.116 -7.763 6.161 1.00 85.31 103 THR A N 1
ATOM 796 C CA . THR A 1 103 ? -18.516 -9.028 5.548 1.00 85.31 103 THR A CA 1
ATOM 797 C C . THR A 1 103 ? -18.099 -10.190 6.445 1.00 85.31 103 THR A C 1
ATOM 799 O O . THR A 1 103 ? -16.913 -10.369 6.725 1.00 85.31 103 THR A O 1
ATOM 802 N N . GLY A 1 104 ? -19.063 -11.005 6.881 1.00 88.50 104 GLY A N 1
ATOM 803 C CA . GLY A 1 104 ? -18.798 -12.203 7.684 1.00 88.50 104 GLY A CA 1
ATOM 804 C C . GLY A 1 104 ? -18.774 -11.969 9.205 1.00 88.50 104 GLY A C 1
ATOM 805 O O . GLY A 1 104 ? -19.361 -11.004 9.695 1.00 88.50 104 GLY A O 1
ATOM 806 N N . PRO A 1 105 ? -18.178 -12.895 9.983 1.00 92.06 105 PRO A N 1
ATOM 807 C CA . PRO A 1 105 ? -18.210 -12.848 11.444 1.00 92.06 105 PRO A CA 1
ATOM 808 C C . PRO A 1 105 ? -17.326 -11.730 12.016 1.00 92.06 105 PRO A C 1
ATOM 810 O O . PRO A 1 105 ? -16.203 -11.515 11.563 1.00 92.06 105 PRO A O 1
ATOM 813 N N . VAL A 1 106 ? -17.821 -11.071 13.068 1.00 95.19 106 VAL A N 1
ATOM 814 C CA . VAL A 1 106 ? -17.113 -10.002 13.791 1.00 95.19 106 VAL A CA 1
ATOM 815 C C . VAL A 1 106 ? -16.525 -10.540 15.091 1.00 95.19 106 VAL A C 1
ATOM 817 O O . VAL A 1 106 ? -17.255 -11.023 15.958 1.00 95.19 106 VAL A O 1
ATOM 820 N N . ALA A 1 107 ? -15.216 -10.383 15.266 1.00 94.31 107 ALA A N 1
ATOM 821 C CA . ALA A 1 107 ? -14.543 -10.556 16.546 1.00 94.31 107 ALA A CA 1
ATOM 822 C C . ALA A 1 107 ? -14.594 -9.242 17.342 1.00 94.31 107 ALA A C 1
ATOM 824 O O . ALA A 1 107 ? -14.332 -8.169 16.798 1.00 94.31 107 ALA A O 1
ATOM 825 N N . ARG A 1 108 ? -14.933 -9.312 18.632 1.00 93.88 108 ARG A N 1
ATOM 826 C CA . ARG A 1 108 ? -14.976 -8.157 19.547 1.00 93.88 108 ARG A CA 1
ATOM 827 C C . ARG A 1 108 ? -13.902 -8.304 20.616 1.00 93.88 108 ARG A C 1
ATOM 829 O O . ARG A 1 108 ? -13.731 -9.407 21.126 1.00 93.88 108 ARG A O 1
ATOM 836 N N . GLY A 1 109 ? -13.229 -7.206 20.967 1.00 90.94 109 GLY A N 1
ATOM 837 C CA . GLY A 1 109 ? -12.164 -7.211 21.978 1.00 90.94 109 GLY A CA 1
ATOM 838 C C . GLY A 1 109 ? -11.034 -8.183 21.632 1.00 90.94 109 GLY A C 1
ATOM 839 O O . GLY A 1 109 ? -10.608 -8.964 22.477 1.00 90.94 109 GLY A O 1
ATOM 840 N N . THR A 1 110 ? -10.625 -8.187 20.364 1.00 93.50 110 THR A N 1
ATOM 841 C CA . THR A 1 110 ? -9.577 -9.072 19.841 1.00 93.50 110 THR A CA 1
ATOM 842 C C . THR A 1 110 ? -8.263 -8.315 19.710 1.00 93.50 110 THR A C 1
ATOM 844 O O . THR A 1 110 ? -8.224 -7.096 19.842 1.00 93.50 110 THR A O 1
ATOM 847 N N . GLU A 1 111 ? -7.190 -9.022 19.386 1.00 94.19 111 GLU A N 1
ATOM 848 C CA . GLU A 1 111 ? -5.921 -8.417 18.997 1.00 94.19 111 GLU A CA 1
ATOM 849 C C . GLU A 1 111 ? -5.638 -8.686 17.518 1.00 94.19 111 GLU A C 1
ATOM 851 O O . GLU A 1 111 ? -5.921 -9.774 17.011 1.00 94.19 111 GLU A O 1
ATOM 856 N N . ILE A 1 112 ? -5.080 -7.692 16.829 1.00 92.31 112 ILE A N 1
ATOM 857 C CA . ILE A 1 112 ? -4.530 -7.833 15.479 1.00 92.31 112 ILE A CA 1
ATOM 858 C C . ILE A 1 112 ? -3.015 -7.729 15.574 1.00 92.31 112 ILE A C 1
ATOM 860 O O . ILE A 1 112 ? -2.492 -6.795 16.178 1.00 92.31 112 ILE A O 1
ATOM 864 N N . VAL A 1 113 ? -2.300 -8.686 14.988 1.00 90.06 113 VAL A N 1
ATOM 865 C CA . VAL A 1 113 ? -0.836 -8.677 14.980 1.00 90.06 113 VAL A CA 1
ATOM 866 C C . VAL A 1 113 ? -0.345 -7.934 13.745 1.00 90.06 113 VAL A C 1
ATOM 868 O O . VAL A 1 113 ? -0.587 -8.371 12.624 1.00 90.06 113 VAL A O 1
ATOM 871 N N . VAL A 1 114 ? 0.382 -6.839 13.957 1.00 86.12 114 VAL A N 1
ATOM 872 C CA . VAL A 1 114 ? 1.040 -6.063 12.895 1.00 86.12 114 VAL A CA 1
ATOM 873 C C . VAL A 1 114 ? 2.524 -5.988 13.220 1.00 86.12 114 VAL A C 1
ATOM 875 O O . VAL A 1 114 ? 2.894 -5.534 14.307 1.00 86.12 114 VAL A O 1
ATOM 878 N N . LEU A 1 115 ? 3.379 -6.458 12.304 1.00 84.69 115 LEU A N 1
ATOM 879 C CA . LEU A 1 115 ? 4.836 -6.497 12.491 1.00 84.69 115 LEU A CA 1
ATOM 880 C C . LEU A 1 115 ? 5.229 -7.134 13.844 1.00 84.69 115 LEU A C 1
ATOM 882 O O . LEU A 1 115 ? 5.939 -6.537 14.653 1.00 84.69 115 LEU A O 1
ATOM 886 N N . ASN A 1 116 ? 4.693 -8.331 14.120 1.00 85.75 116 ASN A N 1
ATOM 887 C CA . ASN A 1 116 ? 4.884 -9.101 15.361 1.00 85.75 116 ASN A CA 1
ATOM 888 C C . ASN A 1 116 ? 4.462 -8.399 16.665 1.00 85.75 116 ASN A C 1
ATOM 890 O O . ASN A 1 116 ? 4.894 -8.799 17.747 1.00 85.75 116 ASN A O 1
ATOM 894 N N . ARG A 1 117 ? 3.602 -7.379 16.596 1.00 85.62 117 ARG A N 1
ATOM 895 C CA . ARG A 1 117 ? 3.074 -6.689 17.780 1.00 85.62 117 ARG A CA 1
ATOM 896 C C . ARG A 1 117 ? 1.555 -6.824 17.852 1.00 85.62 117 ARG A C 1
ATOM 898 O O . ARG A 1 117 ? 0.895 -6.466 16.875 1.00 85.62 117 ARG A O 1
ATOM 905 N N . PRO A 1 118 ? 0.997 -7.311 18.974 1.00 91.19 118 PRO A N 1
ATOM 906 C CA . PRO A 1 118 ? -0.444 -7.329 19.172 1.00 91.19 118 PRO A CA 1
ATOM 907 C C . PRO A 1 118 ? -0.962 -5.898 19.355 1.00 91.19 118 PRO A C 1
ATOM 909 O O . PRO A 1 118 ? -0.399 -5.113 20.120 1.00 91.19 118 PRO A O 1
ATOM 912 N N . ILE A 1 119 ? -2.024 -5.557 18.630 1.00 92.81 119 ILE A N 1
ATOM 913 C CA . ILE A 1 119 ? -2.746 -4.288 18.738 1.00 92.81 119 ILE A CA 1
ATOM 914 C C . ILE A 1 119 ? -4.166 -4.598 19.202 1.00 92.81 119 ILE A C 1
ATOM 916 O O . ILE A 1 119 ? -4.870 -5.322 18.489 1.00 92.81 119 ILE A O 1
ATOM 920 N N . PRO A 1 120 ? -4.613 -4.069 20.352 1.00 95.06 120 PRO A N 1
ATOM 921 C CA . PRO A 1 120 ? -5.973 -4.291 20.816 1.00 95.06 120 PRO A CA 1
ATOM 922 C C . PRO A 1 120 ? -6.960 -3.601 19.872 1.00 95.06 120 PRO A C 1
ATOM 924 O O . PRO A 1 120 ? -6.900 -2.391 19.667 1.0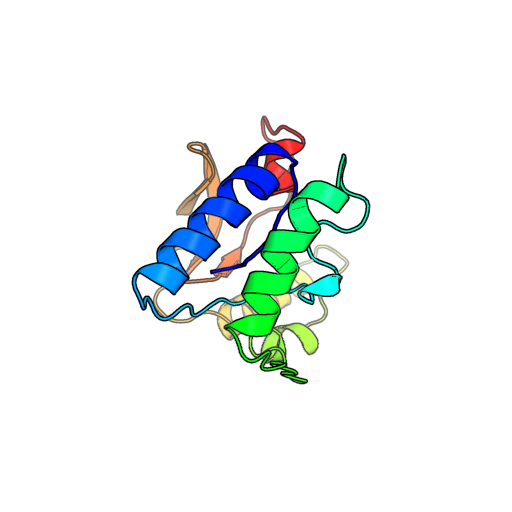0 95.06 120 PRO A O 1
ATOM 927 N N . ALA A 1 121 ? -7.872 -4.382 19.301 1.00 96.06 121 ALA A N 1
ATOM 928 C CA . ALA A 1 121 ? -8.937 -3.933 18.418 1.00 96.06 121 ALA A CA 1
ATOM 929 C C . ALA A 1 121 ? -10.288 -4.022 19.133 1.00 96.06 121 ALA A C 1
ATOM 931 O O . ALA A 1 121 ? -10.635 -5.038 19.746 1.00 96.06 121 ALA A O 1
ATOM 932 N N . ARG A 1 122 ? -11.109 -2.979 18.989 1.00 95.50 122 ARG A N 1
ATOM 933 C CA . ARG A 1 122 ? -12.479 -2.977 19.512 1.00 95.50 122 ARG A CA 1
ATOM 934 C C . ARG A 1 122 ? -13.338 -3.986 18.766 1.00 95.50 122 ARG A C 1
ATOM 936 O O . ARG A 1 122 ? -14.040 -4.790 19.386 1.00 95.50 122 ARG A O 1
ATOM 943 N N . ARG A 1 123 ? -13.258 -3.960 17.434 1.00 95.75 123 ARG A N 1
ATOM 944 C CA . ARG A 1 123 ? -13.934 -4.899 16.534 1.00 95.75 123 ARG A CA 1
ATOM 945 C C . ARG A 1 123 ? -13.050 -5.205 15.331 1.00 95.75 123 ARG A C 1
ATOM 947 O O . ARG A 1 123 ? -12.362 -4.317 14.839 1.00 95.75 123 ARG A O 1
ATOM 954 N N . ALA A 1 124 ? -13.099 -6.434 14.838 1.00 95.38 124 ALA A N 1
ATOM 955 C CA . ALA A 1 124 ? -12.419 -6.830 13.611 1.00 95.38 124 ALA A CA 1
ATOM 956 C C . ALA A 1 124 ? -13.263 -7.828 12.816 1.00 95.38 124 ALA A C 1
ATOM 958 O O . ALA A 1 124 ? -13.898 -8.714 13.391 1.00 95.38 124 ALA A O 1
ATOM 959 N N . ALA A 1 125 ? -13.244 -7.688 11.498 1.00 93.12 125 ALA A N 1
ATOM 960 C CA . ALA A 1 125 ? -13.799 -8.636 10.543 1.00 93.12 125 ALA A CA 1
ATOM 961 C C . ALA A 1 125 ? -12.865 -8.736 9.329 1.00 93.12 125 ALA A C 1
ATOM 963 O O . ALA A 1 125 ? -11.828 -8.073 9.261 1.00 93.12 125 ALA A O 1
ATOM 964 N N . GLN A 1 126 ? -13.207 -9.583 8.360 1.00 88.94 126 GLN A N 1
ATOM 965 C CA . GLN A 1 126 ? -12.415 -9.695 7.141 1.00 88.94 126 GLN A CA 1
ATOM 966 C C . GLN A 1 126 ? -12.392 -8.347 6.400 1.00 88.94 126 GLN A C 1
ATOM 968 O O . GLN A 1 126 ? -13.434 -7.854 5.985 1.00 88.94 126 GLN A O 1
ATOM 973 N N . GLY A 1 127 ? -11.202 -7.758 6.244 1.00 86.50 127 GLY A N 1
ATOM 974 C CA . GLY A 1 127 ? -11.002 -6.510 5.497 1.00 86.50 127 GLY A CA 1
ATOM 975 C C . GLY A 1 127 ? -11.350 -5.214 6.242 1.00 86.50 127 GLY A C 1
ATOM 976 O O . GLY A 1 127 ? -11.169 -4.147 5.668 1.00 86.50 127 GLY A O 1
ATOM 977 N N . VAL A 1 128 ? -11.804 -5.271 7.501 1.00 90.94 128 VAL A N 1
ATOM 978 C CA . VAL A 1 128 ? -12.117 -4.074 8.301 1.00 90.94 128 VAL A CA 1
ATOM 979 C C . VAL A 1 128 ? -11.780 -4.266 9.778 1.00 90.94 128 VAL A C 1
ATOM 981 O O . VAL A 1 128 ? -12.016 -5.321 10.369 1.00 90.94 128 VAL A O 1
ATOM 984 N N . VAL A 1 129 ? -11.251 -3.215 10.403 1.00 93.56 129 VAL A N 1
ATOM 985 C CA . VAL A 1 129 ? -10.898 -3.197 11.822 1.00 93.56 129 VAL A CA 1
ATOM 986 C C . VAL A 1 129 ? -11.179 -1.829 12.437 1.00 93.56 129 VAL A C 1
ATOM 988 O O . VAL A 1 129 ? -10.982 -0.799 11.800 1.00 93.56 129 VAL A O 1
ATOM 991 N N . TRP A 1 130 ? -11.644 -1.828 13.684 1.00 94.62 130 TRP A N 1
ATOM 992 C CA . TRP A 1 130 ? -11.879 -0.634 14.486 1.00 94.62 130 TRP A CA 1
ATOM 993 C C . TRP A 1 130 ? -10.958 -0.639 15.707 1.00 94.62 130 TRP A C 1
ATOM 995 O O . TRP A 1 130 ? -11.046 -1.521 16.567 1.00 94.62 130 TRP A O 1
ATOM 1005 N N . PHE A 1 131 ? -10.094 0.371 15.781 1.00 94.88 131 PHE A N 1
ATOM 1006 C CA . PHE A 1 131 ? -9.177 0.626 16.888 1.00 94.88 131 PHE A CA 1
ATOM 1007 C C . PHE A 1 131 ? -9.546 1.885 17.674 1.00 94.88 131 PHE A C 1
ATOM 1009 O O . PHE A 1 131 ? -10.161 2.806 17.140 1.00 94.88 131 PHE A O 1
ATOM 1016 N N . ASP A 1 132 ? -9.078 1.951 18.918 1.00 92.88 132 ASP A N 1
ATOM 1017 C CA . ASP A 1 132 ? -8.900 3.228 19.605 1.00 92.88 132 ASP A CA 1
ATOM 1018 C C . ASP A 1 132 ? -7.631 3.922 19.100 1.00 92.88 132 ASP A C 1
ATOM 1020 O O . ASP A 1 132 ? -6.617 3.270 18.842 1.00 92.88 132 ASP A O 1
ATOM 1024 N N . PHE A 1 133 ? -7.650 5.254 19.024 1.00 90.31 133 PHE A N 1
ATOM 1025 C CA . PHE A 1 133 ? -6.496 6.039 18.566 1.00 90.31 133 PHE A CA 1
ATOM 1026 C C . PHE A 1 133 ? -5.224 5.729 19.373 1.00 90.31 133 PHE A C 1
ATOM 1028 O O . PHE A 1 133 ? -4.156 5.502 18.811 1.00 90.31 133 PHE A O 1
ATOM 1035 N N . VAL A 1 134 ? -5.355 5.639 20.699 1.00 92.0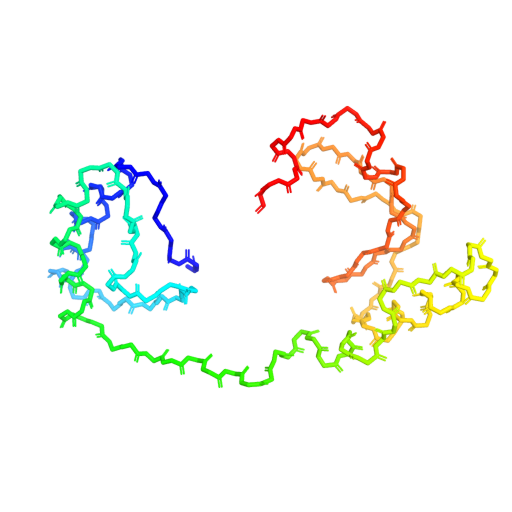0 134 VAL A N 1
ATOM 1036 C CA . VAL A 1 134 ? -4.243 5.349 21.621 1.00 92.00 134 VAL A CA 1
ATOM 1037 C C . VAL A 1 134 ? -3.626 3.970 21.353 1.00 92.00 134 VAL A C 1
ATOM 1039 O O . VAL A 1 134 ? -2.410 3.825 21.431 1.00 92.00 134 VAL A O 1
ATOM 1042 N N . ALA A 1 135 ? -4.428 2.971 20.963 1.00 91.50 135 ALA A N 1
ATOM 1043 C CA . ALA A 1 135 ? -3.927 1.628 20.658 1.00 91.50 135 ALA A CA 1
ATOM 1044 C C . ALA A 1 135 ? -2.971 1.614 19.452 1.00 91.50 135 ALA A C 1
ATOM 1046 O O . ALA A 1 135 ? -2.040 0.806 19.396 1.00 91.50 135 ALA A O 1
ATOM 1047 N N . VAL A 1 136 ? -3.193 2.519 18.496 1.00 90.19 136 VAL A N 1
ATOM 1048 C CA . VAL A 1 136 ? -2.369 2.644 17.291 1.00 90.19 136 VAL A CA 1
ATOM 1049 C C . VAL A 1 136 ? -1.201 3.601 17.528 1.00 90.19 136 VAL A C 1
ATOM 1051 O O . VAL A 1 136 ? -0.078 3.280 17.141 1.00 90.19 136 VAL A O 1
ATOM 1054 N N . CYS A 1 137 ? -1.443 4.729 18.205 1.00 89.38 137 CYS A N 1
ATOM 1055 C CA . CYS A 1 137 ? -0.527 5.871 18.216 1.00 89.38 137 CYS A CA 1
ATOM 1056 C C . CYS A 1 137 ? 0.344 6.040 19.471 1.00 89.38 137 CYS A C 1
ATO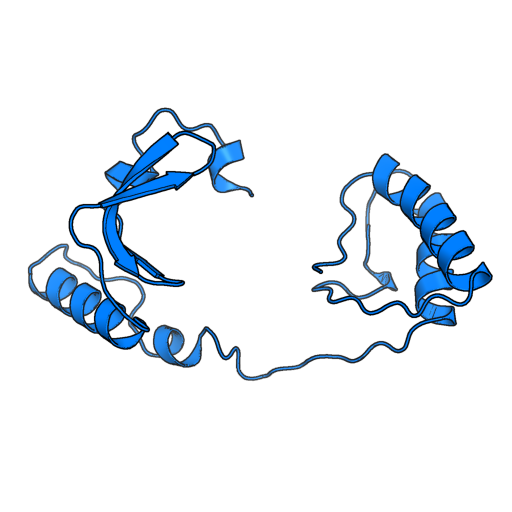M 1058 O O . CYS A 1 137 ? 1.364 6.718 19.383 1.00 89.38 137 CYS A O 1
ATOM 1060 N N . ASP A 1 138 ? -0.010 5.447 20.616 1.00 87.50 138 ASP A N 1
ATOM 1061 C CA . ASP A 1 138 ? 0.678 5.683 21.906 1.00 87.50 138 ASP A CA 1
ATOM 1062 C C . ASP A 1 138 ? 1.578 4.508 22.347 1.00 87.50 138 ASP A C 1
ATOM 1064 O O . ASP A 1 138 ? 2.104 4.458 23.457 1.00 87.50 138 ASP A O 1
ATOM 1068 N N . GLY A 1 139 ? 1.752 3.515 21.472 1.00 83.12 139 GLY A N 1
ATOM 1069 C CA . GLY A 1 139 ? 2.644 2.377 21.701 1.00 83.12 139 GLY A CA 1
ATOM 1070 C C . GLY A 1 139 ? 4.100 2.651 21.293 1.00 83.12 139 GLY A C 1
ATOM 1071 O O . GLY A 1 139 ? 4.397 3.670 20.671 1.00 83.12 139 GLY A O 1
ATOM 1072 N N . PRO A 1 140 ? 5.030 1.714 21.565 1.00 82.62 140 PRO A N 1
ATOM 1073 C CA . PRO A 1 140 ? 6.412 1.781 21.087 1.00 82.62 140 PRO A CA 1
ATOM 1074 C C . PRO A 1 140 ? 6.464 1.602 19.559 1.00 82.62 140 PRO A C 1
ATOM 1076 O O . PRO A 1 140 ? 6.685 0.500 19.045 1.00 82.62 140 PRO A O 1
ATOM 1079 N N . ARG A 1 141 ? 6.213 2.699 18.840 1.00 82.19 141 ARG A N 1
ATOM 1080 C CA . ARG A 1 141 ? 6.151 2.782 17.380 1.00 82.19 141 ARG A CA 1
ATOM 1081 C C . ARG A 1 141 ? 7.265 3.670 16.853 1.00 82.19 141 ARG A C 1
ATOM 1083 O O . ARG A 1 141 ? 7.579 4.712 17.423 1.00 82.19 141 ARG A O 1
ATOM 1090 N N . SER A 1 142 ? 7.850 3.251 15.746 1.00 81.06 142 SER A N 1
ATOM 1091 C CA . SER A 1 142 ? 8.745 4.069 14.939 1.00 81.06 142 SER A CA 1
ATOM 1092 C C . SER A 1 142 ? 7.965 4.744 13.813 1.00 81.06 142 SER A C 1
ATOM 1094 O O . SER A 1 142 ? 6.869 4.315 13.464 1.00 81.06 142 SER A O 1
ATOM 1096 N N . GLN A 1 143 ? 8.550 5.769 13.193 1.00 79.62 143 GLN A N 1
ATOM 1097 C CA . GLN A 1 143 ? 7.990 6.376 11.983 1.00 79.62 143 GLN A CA 1
ATOM 1098 C C . GLN A 1 143 ? 7.739 5.337 10.875 1.00 79.62 143 GLN A C 1
ATOM 1100 O O . GLN A 1 143 ? 6.749 5.441 10.157 1.00 79.62 143 GLN A O 1
ATOM 1105 N N . ALA A 1 144 ? 8.613 4.332 10.758 1.00 78.12 144 ALA A N 1
ATOM 1106 C CA . ALA A 1 144 ? 8.503 3.291 9.740 1.00 78.12 144 ALA A CA 1
ATOM 1107 C C . ALA A 1 144 ? 7.221 2.456 9.886 1.00 78.12 144 ALA A C 1
ATOM 1109 O O . ALA A 1 144 ? 6.701 1.975 8.891 1.00 78.12 144 ALA A O 1
ATOM 1110 N N . ASP A 1 145 ? 6.668 2.358 11.100 1.00 77.62 145 ASP A N 1
ATOM 1111 C CA . ASP A 1 145 ? 5.451 1.587 11.372 1.00 77.62 145 ASP A CA 1
ATOM 1112 C C . ASP A 1 145 ? 4.171 2.238 10.800 1.00 77.62 145 ASP A C 1
ATOM 1114 O O . ASP A 1 145 ? 3.106 1.632 10.882 1.00 77.62 145 ASP A O 1
ATOM 1118 N N . TYR A 1 146 ? 4.258 3.463 10.261 1.00 77.12 146 TYR A N 1
ATOM 1119 C CA . TYR A 1 146 ? 3.125 4.221 9.705 1.00 77.12 146 TYR A CA 1
ATOM 1120 C C . TYR A 1 146 ? 3.253 4.551 8.209 1.00 77.12 146 TYR A C 1
ATOM 1122 O O . TYR A 1 146 ? 2.353 5.185 7.665 1.00 77.12 146 TYR A O 1
ATOM 1130 N N . ILE A 1 147 ? 4.390 4.238 7.580 1.00 71.88 147 ILE A N 1
ATOM 1131 C CA . ILE A 1 147 ? 4.712 4.665 6.203 1.00 71.88 147 ILE A CA 1
ATOM 1132 C C . ILE A 1 147 ? 4.638 3.506 5.195 1.00 71.88 147 ILE A C 1
ATOM 1134 O O . ILE A 1 147 ? 4.594 3.768 3.996 1.00 71.88 147 ILE A O 1
ATOM 1138 N N . GLU A 1 148 ? 4.609 2.259 5.668 1.00 51.81 148 GLU A N 1
ATOM 1139 C CA . GLU A 1 148 ? 4.281 1.088 4.836 1.00 51.81 148 GLU A CA 1
ATOM 1140 C C . GLU A 1 148 ? 2.837 1.146 4.323 1.00 51.81 148 GLU A C 1
ATOM 1142 O O . GLU A 1 148 ? 2.652 0.897 3.111 1.00 51.81 148 GLU A O 1
#

Secondary structure (DSSP, 8-state):
------SHHHHHHHHHHHHHHHHTTPPP----SS-GGGTTTT-TTGGGTHHHHHHHHHH--------SS-TTTTTTTTS-S---S-SHHHHHHHHHHHHHH-EEEEEEEEEEEETTEEEEEEEEEETEEE--HHHHHSSS--GGGGT-